Protein AF-A0A3B8ZGN9-F1 (afdb_monomer_lite)

Secondary structure (DSSP, 8-state):
-PPP-HHIIIIIHHHHHHTTSS-HHHHH---HHHHHHHHHH--STTPPPPPPPPPHHHHHHHHHHHH-TT--S-------HHHHHHHTTT-HHHHHHHHT-GGGHHHHHHHHHHHHHHHHHHHTS--TTS-HHHHHHHHHHHHHHHHHHHHTT-HHHHHHHHHHHTT-THHHHHHHHTT--

Sequence (181 aa):
MLPPGPLAVTRVDGLLLELGLATQEELIGRDPDEEQSHRGHGSGVFGQPPVFIISIGEKLERLFHYDFPNVHDFNITPVHVAAEVLEFGGNFNKYILAKGLQKHEGILFRHLLRLILLLDEMASIPPLESTQADWEDRLDELIGRLSDCCRQVDPESTDETLESGRGGDELTLNLRSVRTP

Structure (mmCIF, N/CA/C/O backbone):
data_AF-A0A3B8ZGN9-F1
#
_entry.id   AF-A0A3B8ZGN9-F1
#
loop_
_atom_site.group_PDB
_atom_site.id
_atom_site.type_symbol
_atom_site.label_atom_id
_atom_site.label_alt_id
_atom_site.label_comp_id
_atom_site.label_asym_id
_atom_site.label_entity_id
_atom_site.label_seq_id
_atom_site.pdbx_PDB_ins_code
_atom_site.Cartn_x
_atom_site.Cartn_y
_atom_site.Cartn_z
_atom_site.occupancy
_atom_site.B_iso_or_equiv
_atom_site.auth_seq_id
_atom_site.auth_comp_id
_atom_site.auth_asym_id
_atom_site.auth_atom_id
_atom_site.pdbx_PDB_model_num
ATOM 1 N N . MET A 1 1 ? 12.621 0.750 4.752 1.00 61.16 1 MET A N 1
ATOM 2 C CA . MET A 1 1 ? 12.027 0.283 3.487 1.00 61.16 1 MET A CA 1
ATOM 3 C C . MET A 1 1 ? 11.819 -1.208 3.612 1.00 61.16 1 MET A C 1
ATOM 5 O O . MET A 1 1 ? 12.714 -1.873 4.124 1.00 61.16 1 MET A O 1
ATOM 9 N N . LEU A 1 2 ? 10.650 -1.703 3.218 1.00 71.06 2 LEU A N 1
ATOM 10 C CA . LEU A 1 2 ? 10.408 -3.141 3.129 1.00 71.06 2 LEU A CA 1
ATOM 11 C C . LEU A 1 2 ? 11.240 -3.728 1.978 1.00 71.06 2 LEU A C 1
ATOM 13 O O . LEU A 1 2 ? 11.458 -3.022 0.988 1.00 71.06 2 LEU A O 1
ATOM 17 N N . PRO A 1 3 ? 11.724 -4.975 2.093 1.00 78.88 3 PRO A N 1
ATOM 18 C CA . PRO A 1 3 ? 12.439 -5.626 1.003 1.00 78.88 3 PRO A CA 1
ATOM 19 C C . PRO A 1 3 ? 11.524 -5.802 -0.224 1.00 78.88 3 PRO A C 1
ATOM 21 O O . PRO A 1 3 ? 10.298 -5.875 -0.075 1.00 78.88 3 PRO A O 1
ATOM 24 N N . PRO A 1 4 ? 12.090 -5.876 -1.442 1.00 81.06 4 PRO A N 1
ATOM 25 C CA . PRO A 1 4 ? 11.300 -6.079 -2.649 1.00 81.06 4 PRO A CA 1
ATOM 26 C C . PRO A 1 4 ? 10.561 -7.421 -2.583 1.00 81.06 4 PRO A C 1
ATOM 28 O O . PRO A 1 4 ? 11.152 -8.469 -2.326 1.00 81.06 4 PRO A O 1
ATOM 31 N N . GLY A 1 5 ? 9.245 -7.377 -2.800 1.00 83.56 5 GLY A N 1
ATOM 32 C CA . GLY A 1 5 ? 8.401 -8.569 -2.816 1.00 83.56 5 GLY A CA 1
ATOM 33 C C . GLY A 1 5 ? 8.530 -9.381 -4.114 1.00 83.56 5 GLY A C 1
ATOM 34 O O . GLY A 1 5 ? 9.145 -8.915 -5.078 1.00 83.56 5 GLY A O 1
ATOM 35 N N . PRO A 1 6 ? 7.889 -10.564 -4.190 1.00 86.69 6 PRO A N 1
ATOM 36 C CA . PRO A 1 6 ? 7.964 -11.446 -5.355 1.00 86.69 6 PRO A CA 1
ATOM 37 C C . PRO A 1 6 ? 7.582 -10.756 -6.666 1.00 86.69 6 PRO A C 1
ATOM 39 O O . PRO A 1 6 ? 8.296 -10.907 -7.645 1.00 86.69 6 PRO A O 1
ATOM 42 N N . LEU A 1 7 ? 6.523 -9.935 -6.669 1.00 85.62 7 LEU A N 1
ATOM 43 C CA . LEU A 1 7 ? 6.087 -9.191 -7.857 1.00 85.62 7 LEU A CA 1
ATOM 44 C C . LEU A 1 7 ? 7.198 -8.304 -8.440 1.00 85.62 7 LEU A C 1
ATOM 46 O O . LEU A 1 7 ? 7.352 -8.233 -9.659 1.00 85.62 7 LEU A O 1
ATOM 50 N N . ALA A 1 8 ? 7.970 -7.645 -7.569 1.00 86.25 8 ALA A N 1
ATOM 51 C CA . ALA A 1 8 ? 9.075 -6.797 -7.990 1.00 86.25 8 ALA A CA 1
ATOM 52 C C . ALA A 1 8 ? 10.164 -7.646 -8.662 1.00 86.25 8 ALA A C 1
ATOM 54 O O . ALA A 1 8 ? 10.487 -7.431 -9.825 1.00 86.25 8 ALA A O 1
ATOM 55 N N . VAL A 1 9 ? 10.649 -8.668 -7.953 1.00 87.38 9 VAL A N 1
ATOM 56 C CA . VAL A 1 9 ? 11.832 -9.441 -8.353 1.00 87.38 9 VAL A CA 1
ATOM 57 C C . VAL A 1 9 ? 11.563 -10.372 -9.537 1.00 87.38 9 VAL A C 1
ATOM 59 O O . VAL A 1 9 ? 12.411 -10.513 -10.412 1.00 87.38 9 VAL A O 1
ATOM 62 N N . THR A 1 10 ? 10.408 -11.043 -9.580 1.00 87.75 10 THR A N 1
ATOM 63 C CA . THR A 1 10 ? 10.160 -12.107 -10.568 1.00 87.75 10 THR A CA 1
ATOM 64 C C . THR A 1 10 ? 9.567 -11.611 -11.879 1.00 87.75 10 THR A C 1
ATOM 66 O O . THR A 1 10 ? 9.641 -12.331 -12.872 1.00 87.75 10 THR A O 1
ATOM 69 N N . ARG A 1 11 ? 8.960 -10.416 -11.898 1.00 88.00 11 ARG A N 1
ATOM 70 C CA . ARG A 1 11 ? 8.244 -9.902 -13.075 1.00 88.00 11 ARG A CA 1
ATOM 71 C C . ARG A 1 11 ? 8.656 -8.485 -13.441 1.00 88.00 11 ARG A C 1
ATOM 73 O O . ARG A 1 11 ? 9.119 -8.261 -14.553 1.00 88.00 11 ARG A O 1
ATOM 80 N N . VAL A 1 12 ? 8.489 -7.535 -12.524 1.00 90.75 12 VAL A N 1
ATOM 81 C CA . VAL A 1 12 ? 8.660 -6.105 -12.829 1.00 90.75 12 VAL A CA 1
ATOM 82 C C . VAL A 1 12 ? 10.112 -5.766 -13.170 1.00 90.75 12 VAL A C 1
ATOM 84 O O . VAL A 1 12 ? 10.355 -5.068 -14.149 1.00 90.75 12 VAL A O 1
ATOM 87 N N . ASP A 1 13 ? 11.074 -6.303 -12.421 1.00 91.62 13 ASP A N 1
ATOM 88 C CA . ASP A 1 13 ? 12.498 -6.023 -12.630 1.00 91.62 13 ASP A CA 1
ATOM 89 C C . ASP A 1 13 ? 12.989 -6.533 -13.992 1.00 91.62 13 ASP A C 1
ATOM 91 O O . ASP A 1 13 ? 13.684 -5.811 -14.704 1.00 91.62 13 ASP A O 1
ATOM 95 N N . GLY A 1 14 ? 12.564 -7.736 -14.395 1.00 91.75 14 GLY A N 1
ATOM 96 C CA . GLY A 1 14 ? 12.876 -8.289 -15.716 1.00 91.75 14 GLY A CA 1
ATOM 97 C C . GLY A 1 14 ? 12.325 -7.423 -16.851 1.00 91.75 14 GLY A C 1
ATOM 98 O O . GLY A 1 14 ? 13.069 -7.051 -17.753 1.00 91.75 14 GLY A O 1
ATOM 99 N N . LEU A 1 15 ? 11.052 -7.021 -16.759 1.00 92.12 15 LEU A N 1
ATOM 100 C CA . LEU A 1 15 ? 10.412 -6.165 -17.764 1.00 92.12 15 LEU A CA 1
ATOM 101 C C . LEU A 1 15 ? 11.091 -4.795 -17.885 1.00 92.12 15 LEU A C 1
ATOM 103 O O . LEU A 1 15 ? 11.317 -4.309 -18.990 1.00 92.12 15 LEU A O 1
ATOM 107 N N . LEU A 1 16 ? 11.449 -4.170 -16.761 1.00 93.56 16 LEU A N 1
ATOM 108 C CA . LEU A 1 16 ? 12.125 -2.871 -16.768 1.00 93.56 16 LEU A CA 1
ATOM 109 C C . LEU A 1 16 ? 13.509 -2.934 -17.425 1.00 93.56 16 LEU A C 1
ATOM 111 O O . LEU A 1 16 ? 13.884 -1.993 -18.125 1.00 93.56 16 LEU A O 1
ATOM 115 N N . LEU A 1 17 ? 14.253 -4.023 -17.215 1.00 93.25 17 LEU A N 1
ATOM 116 C CA . LEU A 1 17 ? 15.554 -4.239 -17.851 1.00 93.25 17 LEU A CA 1
ATOM 117 C C . LEU A 1 17 ? 15.407 -4.500 -19.352 1.00 93.25 17 LEU A C 1
ATOM 119 O O . LEU A 1 17 ? 16.127 -3.898 -20.146 1.00 93.25 17 LEU A O 1
ATOM 123 N N . GLU A 1 18 ? 14.462 -5.356 -19.748 1.00 93.81 18 GLU A N 1
ATOM 124 C CA . GLU A 1 18 ? 14.194 -5.677 -21.157 1.00 93.81 18 GLU A CA 1
ATOM 125 C C . GLU A 1 18 ? 13.774 -4.442 -21.964 1.00 93.81 18 GLU A C 1
ATOM 127 O O . GLU A 1 18 ? 14.213 -4.264 -23.101 1.00 93.81 18 GLU A O 1
ATOM 132 N N . LEU A 1 19 ? 12.968 -3.561 -21.366 1.00 93.56 19 LEU A N 1
ATOM 133 C CA . LEU A 1 19 ? 12.503 -2.319 -21.987 1.00 93.56 19 LEU A CA 1
ATOM 134 C C . LEU A 1 19 ? 13.505 -1.158 -21.862 1.00 93.56 19 LEU A C 1
ATOM 136 O O . LEU A 1 19 ? 13.268 -0.086 -22.418 1.00 93.56 19 LEU A O 1
ATOM 140 N N . GLY A 1 20 ? 14.615 -1.341 -21.139 1.00 92.31 20 GLY A N 1
ATOM 141 C CA . GLY A 1 20 ? 15.614 -0.294 -20.903 1.00 92.31 20 GLY A CA 1
ATOM 142 C C . GLY A 1 20 ? 15.104 0.876 -20.051 1.00 92.31 20 GLY A C 1
ATOM 143 O O . GLY A 1 20 ? 15.615 1.988 -20.165 1.00 92.31 20 GLY A O 1
ATOM 144 N N . LEU A 1 21 ? 14.089 0.639 -19.214 1.00 92.00 21 LEU A N 1
ATOM 145 C CA . LEU A 1 21 ? 13.447 1.644 -18.358 1.00 92.00 21 LEU A CA 1
ATOM 146 C C . LEU A 1 21 ? 14.132 1.799 -16.993 1.00 92.00 21 LEU A C 1
ATOM 148 O O . LEU A 1 21 ? 13.905 2.792 -16.300 1.00 92.00 21 LEU A O 1
ATOM 152 N N . ALA A 1 22 ? 14.953 0.835 -16.579 1.00 90.88 22 ALA A N 1
ATOM 153 C CA . ALA A 1 22 ? 15.766 0.925 -15.370 1.00 90.88 22 ALA A CA 1
ATOM 154 C C . ALA A 1 22 ? 17.115 0.230 -15.560 1.00 90.88 22 ALA A C 1
ATOM 156 O O . ALA A 1 22 ? 17.257 -0.683 -16.372 1.00 90.88 22 ALA A O 1
ATOM 157 N N . THR A 1 23 ? 18.106 0.659 -14.787 1.00 88.19 23 THR A N 1
ATOM 158 C CA . THR A 1 23 ? 19.420 0.012 -14.717 1.00 88.19 23 THR A CA 1
ATOM 159 C C . THR A 1 23 ? 19.468 -1.025 -13.597 1.00 88.19 23 THR A C 1
ATOM 161 O O . THR A 1 23 ? 18.732 -0.929 -12.618 1.00 88.19 23 THR A O 1
ATOM 164 N N . GLN A 1 24 ? 20.378 -2.000 -13.694 1.00 86.62 24 GLN A N 1
ATOM 165 C CA . GLN A 1 24 ? 20.577 -2.996 -12.633 1.00 86.62 24 GLN A CA 1
ATOM 166 C C . GLN A 1 24 ? 20.868 -2.327 -11.276 1.00 86.62 24 GLN A C 1
ATOM 168 O O . GLN A 1 24 ? 20.320 -2.735 -10.255 1.00 86.62 24 GLN A O 1
ATOM 173 N N . GLU A 1 25 ? 21.674 -1.262 -11.273 1.00 85.44 25 GLU A N 1
ATOM 174 C CA . GLU A 1 25 ? 22.028 -0.513 -10.061 1.00 85.44 25 GLU A CA 1
ATOM 175 C C . GLU A 1 25 ? 20.812 0.152 -9.399 1.00 85.44 25 GLU A C 1
ATOM 177 O O . GLU A 1 25 ? 20.716 0.163 -8.174 1.00 85.44 25 GLU A O 1
ATOM 182 N N . GLU A 1 26 ? 19.853 0.659 -10.181 1.00 85.44 26 GLU A N 1
ATOM 183 C CA . GLU A 1 26 ? 18.600 1.217 -9.651 1.00 85.44 26 GLU A CA 1
ATOM 184 C C . GLU A 1 26 ? 17.675 0.140 -9.065 1.00 85.44 26 GLU A C 1
ATOM 186 O O . GLU A 1 26 ? 16.854 0.440 -8.199 1.00 85.44 26 GLU A O 1
ATOM 191 N N . LEU A 1 27 ? 17.774 -1.113 -9.520 1.00 84.69 27 LEU A N 1
ATOM 192 C CA . LEU A 1 27 ? 16.872 -2.188 -9.094 1.00 84.69 27 LEU A CA 1
ATOM 193 C C . LEU A 1 27 ? 17.349 -2.910 -7.832 1.00 84.69 27 LEU A C 1
ATOM 195 O O . LEU A 1 27 ? 16.531 -3.174 -6.949 1.00 84.69 27 LEU A O 1
ATOM 199 N N . ILE A 1 28 ? 18.643 -3.237 -7.757 1.00 81.19 28 ILE A N 1
ATOM 200 C CA . ILE A 1 28 ? 19.229 -4.029 -6.660 1.00 81.19 28 ILE A CA 1
ATOM 201 C C . ILE A 1 28 ? 20.193 -3.237 -5.768 1.00 81.19 28 ILE A C 1
ATOM 203 O O . ILE A 1 28 ? 20.556 -3.721 -4.697 1.00 81.19 28 ILE A O 1
ATOM 207 N N . GLY A 1 29 ? 20.572 -2.021 -6.165 1.00 76.62 29 GLY A N 1
ATOM 208 C CA . GLY A 1 29 ? 21.635 -1.255 -5.516 1.00 76.62 29 GLY A CA 1
ATOM 209 C C . GLY A 1 29 ? 23.030 -1.669 -5.992 1.00 76.62 29 GLY A C 1
ATOM 210 O O . GLY A 1 29 ? 23.196 -2.646 -6.722 1.00 76.62 29 GLY A O 1
ATOM 211 N N . ARG A 1 30 ? 24.048 -0.903 -5.588 1.00 71.38 30 ARG A N 1
ATOM 212 C CA . ARG A 1 30 ? 25.460 -1.266 -5.801 1.00 71.38 30 ARG A CA 1
ATOM 213 C C . ARG A 1 30 ? 25.976 -2.149 -4.677 1.00 71.38 30 ARG A C 1
ATOM 215 O O . ARG A 1 30 ? 25.472 -2.093 -3.555 1.00 71.38 30 ARG A O 1
ATOM 222 N N . ASP A 1 31 ? 27.019 -2.914 -4.979 1.00 67.12 31 ASP A N 1
ATOM 223 C CA . ASP A 1 31 ? 27.751 -3.657 -3.962 1.00 67.12 31 ASP A CA 1
ATOM 224 C C . ASP A 1 31 ? 28.408 -2.676 -2.961 1.00 67.12 31 ASP A C 1
ATOM 226 O O . ASP A 1 31 ? 29.012 -1.678 -3.381 1.00 67.12 31 ASP A O 1
ATOM 230 N N . PRO A 1 32 ? 28.294 -2.911 -1.639 1.00 59.66 32 PRO A N 1
ATOM 231 C CA . PRO A 1 32 ? 28.881 -2.042 -0.619 1.00 59.66 32 PRO A CA 1
ATOM 232 C C . PRO A 1 32 ? 30.406 -1.878 -0.740 1.00 59.66 32 PRO A C 1
ATOM 234 O O . PRO A 1 32 ? 30.940 -0.863 -0.275 1.00 59.66 32 PRO A O 1
ATOM 237 N N . ASP A 1 33 ? 31.118 -2.823 -1.360 1.00 59.09 33 ASP A N 1
ATOM 238 C CA . ASP A 1 33 ? 32.563 -2.718 -1.602 1.00 59.09 33 ASP A CA 1
ATOM 239 C C . ASP A 1 33 ? 32.882 -1.739 -2.750 1.00 59.09 33 ASP A C 1
ATOM 241 O O . ASP A 1 33 ? 33.847 -0.970 -2.678 1.00 59.09 33 ASP A O 1
ATOM 245 N N . GLU A 1 34 ? 32.023 -1.665 -3.769 1.00 57.94 34 GLU A N 1
ATOM 246 C CA . GLU A 1 34 ? 32.116 -0.672 -4.847 1.00 57.94 34 GLU A CA 1
ATOM 247 C C . GLU A 1 34 ? 31.694 0.723 -4.366 1.00 57.94 34 GLU A C 1
ATOM 249 O O . GLU A 1 34 ? 32.297 1.737 -4.734 1.00 57.94 34 GLU A O 1
ATOM 254 N N . GLU A 1 35 ? 30.709 0.797 -3.471 1.00 54.16 35 GLU A N 1
ATOM 255 C CA . GLU A 1 35 ? 30.221 2.048 -2.885 1.00 54.16 35 GLU A CA 1
ATOM 256 C C . GLU A 1 35 ? 31.294 2.764 -2.039 1.00 54.16 35 GLU A C 1
ATOM 258 O O . GLU A 1 35 ? 31.423 3.994 -2.079 1.00 54.16 35 GLU A O 1
ATOM 263 N N . GLN A 1 36 ? 32.117 2.001 -1.311 1.00 50.97 36 GLN A N 1
ATOM 264 C CA . GLN A 1 36 ? 33.247 2.521 -0.531 1.00 50.97 36 GLN A CA 1
ATOM 265 C C . GLN A 1 36 ? 34.347 3.122 -1.418 1.00 50.97 36 GLN A C 1
ATOM 267 O O . GLN A 1 36 ? 34.949 4.136 -1.050 1.00 50.97 36 GLN A O 1
ATOM 272 N N . SER A 1 37 ? 34.570 2.560 -2.610 1.00 53.78 37 SER A N 1
ATOM 273 C CA . SER A 1 37 ? 35.572 3.051 -3.566 1.00 53.78 37 SER A CA 1
ATOM 274 C C . SER A 1 37 ? 35.221 4.438 -4.134 1.00 53.78 37 SER A C 1
ATOM 276 O O . SER A 1 37 ? 36.093 5.297 -4.292 1.00 53.78 37 SER A O 1
ATOM 278 N N . HIS A 1 38 ? 33.930 4.715 -4.341 1.00 51.50 38 HIS A N 1
ATOM 279 C CA . HIS A 1 38 ? 33.448 5.995 -4.867 1.00 51.50 38 HIS A CA 1
ATOM 280 C C . HIS A 1 38 ? 33.387 7.107 -3.814 1.00 51.50 38 HIS A C 1
ATOM 282 O O . HIS A 1 38 ? 33.632 8.274 -4.141 1.00 51.50 38 HIS A O 1
ATOM 288 N N . ARG A 1 39 ? 33.129 6.768 -2.543 1.00 52.44 39 ARG A N 1
ATOM 289 C CA . ARG A 1 39 ? 33.114 7.748 -1.440 1.00 52.44 39 ARG A CA 1
ATOM 290 C C . ARG A 1 39 ? 34.508 8.313 -1.124 1.00 52.44 39 ARG A C 1
ATOM 292 O O . ARG A 1 39 ? 34.598 9.420 -0.602 1.00 52.44 39 ARG A O 1
ATOM 299 N N . GLY A 1 40 ? 35.584 7.599 -1.473 1.00 50.38 40 GLY A N 1
ATOM 300 C CA . GLY A 1 40 ? 36.968 7.998 -1.180 1.00 50.38 40 GLY A CA 1
ATOM 301 C C . GLY A 1 40 ? 37.687 8.834 -2.251 1.00 50.38 40 GLY A C 1
ATOM 302 O O . GLY A 1 40 ? 38.693 9.465 -1.930 1.00 50.38 40 GLY A O 1
ATOM 303 N N . HIS A 1 41 ? 37.218 8.860 -3.508 1.00 47.25 41 HIS A N 1
ATOM 304 C CA . HIS A 1 41 ? 38.015 9.433 -4.612 1.00 47.25 41 HIS A CA 1
ATOM 305 C C . HIS A 1 41 ? 37.262 10.344 -5.597 1.00 47.25 41 HIS A C 1
ATOM 307 O O . HIS A 1 41 ? 37.889 10.907 -6.491 1.00 47.25 41 HIS A O 1
ATOM 313 N N . GLY A 1 42 ? 35.942 10.523 -5.453 1.00 48.34 42 GLY A N 1
ATOM 314 C CA . GLY A 1 42 ? 35.128 11.138 -6.511 1.00 48.34 42 GLY A CA 1
ATOM 315 C C . GLY A 1 42 ? 33.990 12.054 -6.072 1.00 48.34 42 GLY A C 1
ATOM 316 O O . GLY A 1 42 ? 33.214 12.458 -6.928 1.00 48.34 42 GLY A O 1
ATOM 317 N N . SER A 1 43 ? 33.878 12.437 -4.797 1.00 50.59 43 SER A N 1
ATOM 318 C CA . 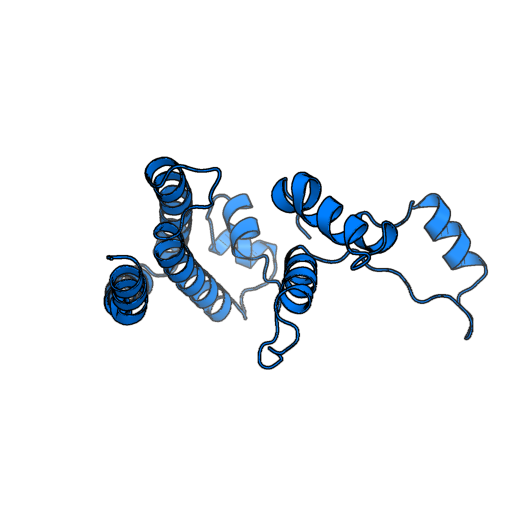SER A 1 43 ? 32.858 13.407 -4.349 1.00 50.59 43 SER A CA 1
ATOM 319 C C . SER A 1 43 ? 33.251 14.863 -4.670 1.00 50.59 43 SER A C 1
ATOM 321 O O . SER A 1 43 ? 33.179 15.748 -3.820 1.00 50.59 43 SER A O 1
ATOM 323 N N . GLY A 1 44 ? 33.741 15.111 -5.885 1.00 52.94 44 GLY A N 1
ATOM 324 C CA . GLY A 1 44 ? 33.939 16.452 -6.436 1.00 52.94 44 GLY A CA 1
ATOM 325 C C . GLY A 1 44 ? 32.765 16.864 -7.326 1.00 52.94 44 GLY A C 1
ATOM 326 O O . GLY A 1 44 ? 31.856 16.080 -7.573 1.00 52.94 44 GLY A O 1
ATOM 327 N N . VAL A 1 45 ? 32.832 18.072 -7.891 1.00 57.09 45 VAL A N 1
ATOM 328 C CA . VAL A 1 45 ? 31.857 18.643 -8.854 1.00 57.09 45 VAL A CA 1
ATOM 329 C C . VAL A 1 45 ? 31.625 17.756 -10.105 1.00 57.09 45 VAL A C 1
ATOM 331 O O . VAL A 1 45 ? 30.677 17.980 -10.848 1.00 57.09 45 VAL A O 1
ATOM 334 N N . PHE A 1 46 ? 32.451 16.722 -10.314 1.00 58.59 46 PHE A N 1
ATOM 335 C CA . PHE A 1 46 ? 32.385 15.755 -11.421 1.00 58.59 46 PHE A CA 1
ATOM 336 C C . PHE A 1 46 ? 32.068 14.310 -10.982 1.00 58.59 46 PHE A C 1
ATOM 338 O O . PHE A 1 46 ? 32.243 13.380 -11.768 1.00 58.59 46 PHE A O 1
ATOM 345 N N . GLY A 1 47 ? 31.650 14.091 -9.731 1.00 61.16 47 GLY A N 1
ATOM 346 C CA . GLY A 1 47 ? 31.206 12.775 -9.267 1.00 61.16 47 GLY A CA 1
ATOM 347 C C . GLY A 1 47 ? 29.897 12.353 -9.934 1.00 61.16 47 GLY A C 1
ATOM 348 O O . GLY A 1 47 ? 29.013 13.185 -10.137 1.00 61.16 47 GLY A O 1
ATOM 349 N N . GLN A 1 48 ? 29.755 11.064 -10.267 1.00 60.78 48 GLN A N 1
ATOM 350 C CA . GLN A 1 48 ? 28.449 10.536 -10.671 1.00 60.78 48 GLN A CA 1
ATOM 351 C C . GLN A 1 48 ? 27.454 10.691 -9.509 1.00 60.78 48 GLN A C 1
ATOM 353 O O . GLN A 1 48 ? 27.831 10.435 -8.360 1.00 60.78 48 GLN A O 1
ATOM 358 N N . PRO A 1 49 ? 26.204 11.106 -9.780 1.00 64.44 49 PRO A N 1
ATOM 359 C CA . PRO A 1 49 ? 25.184 11.188 -8.747 1.00 64.44 49 PRO A CA 1
ATOM 360 C C . PRO A 1 49 ? 24.958 9.806 -8.109 1.00 64.44 49 PRO A C 1
ATOM 362 O O . PRO A 1 49 ? 25.077 8.789 -8.798 1.00 64.44 49 PRO A O 1
ATOM 365 N N . PRO A 1 50 ? 24.653 9.748 -6.801 1.00 66.19 50 PRO A N 1
ATOM 366 C CA . PRO A 1 50 ? 24.323 8.490 -6.146 1.00 66.19 50 PRO A CA 1
ATOM 367 C C . PRO A 1 50 ? 23.088 7.870 -6.807 1.00 66.19 50 PRO A C 1
ATOM 369 O O . PRO A 1 50 ? 22.079 8.548 -7.006 1.00 66.19 50 PRO A O 1
ATOM 372 N N . VAL A 1 51 ? 23.181 6.585 -7.145 1.00 74.69 51 VAL A N 1
ATOM 373 C CA . VAL A 1 51 ? 22.054 5.805 -7.661 1.00 74.69 51 VAL A CA 1
ATOM 374 C C . VAL A 1 51 ? 21.298 5.239 -6.466 1.00 74.69 51 VAL A C 1
ATOM 376 O O . VAL A 1 51 ? 21.867 4.505 -5.659 1.00 74.69 51 VAL A O 1
ATOM 379 N N . PHE A 1 52 ? 20.030 5.618 -6.328 1.00 78.81 52 PHE A N 1
ATOM 380 C CA . PHE A 1 52 ? 19.157 5.114 -5.273 1.00 78.81 52 PHE A CA 1
ATOM 381 C C . PHE A 1 52 ? 18.317 3.953 -5.794 1.00 78.81 52 PHE A C 1
ATOM 383 O O . PHE A 1 52 ? 17.901 3.950 -6.952 1.00 78.81 52 PHE A O 1
ATOM 390 N N . ILE A 1 53 ? 18.051 2.984 -4.916 1.00 85.00 53 ILE A N 1
ATOM 391 C CA . ILE A 1 53 ? 17.146 1.880 -5.231 1.00 85.00 53 ILE A CA 1
ATOM 392 C C . ILE A 1 53 ? 15.737 2.446 -5.394 1.00 85.00 53 ILE A C 1
ATOM 394 O O . ILE A 1 53 ? 15.217 3.077 -4.470 1.00 85.00 53 ILE A O 1
ATOM 398 N N . ILE A 1 54 ? 15.123 2.194 -6.546 1.00 86.56 54 ILE A N 1
ATOM 399 C CA . ILE A 1 54 ? 13.757 2.637 -6.822 1.00 86.56 54 ILE A CA 1
ATOM 400 C C . ILE A 1 54 ? 12.736 1.722 -6.139 1.00 86.56 54 ILE A C 1
ATOM 402 O O . ILE A 1 54 ? 12.858 0.493 -6.105 1.00 86.56 54 ILE A O 1
ATOM 406 N N . SER A 1 55 ? 11.697 2.331 -5.584 1.00 86.69 55 SER A N 1
ATOM 407 C CA . SER A 1 55 ? 10.562 1.653 -4.968 1.00 86.69 55 SER A CA 1
ATOM 408 C C . SER A 1 55 ? 9.696 0.936 -6.006 1.00 86.69 55 SER A C 1
ATOM 410 O O . SER A 1 55 ? 9.696 1.264 -7.190 1.00 86.69 55 SER A O 1
ATOM 412 N N . ILE A 1 56 ? 8.878 -0.022 -5.558 1.00 86.06 56 ILE A N 1
ATOM 413 C CA . ILE A 1 56 ? 7.907 -0.683 -6.446 1.00 86.06 56 ILE A CA 1
ATOM 414 C C . ILE A 1 56 ? 6.913 0.306 -7.075 1.00 86.06 56 ILE A C 1
ATOM 416 O O . ILE A 1 56 ? 6.496 0.098 -8.207 1.00 86.06 56 ILE A O 1
ATOM 420 N N . GLY A 1 57 ? 6.571 1.397 -6.379 1.00 86.38 57 GLY A N 1
ATOM 421 C CA . GLY A 1 57 ? 5.701 2.440 -6.927 1.00 86.38 57 GLY A CA 1
ATOM 422 C C . GLY A 1 57 ? 6.336 3.136 -8.129 1.00 86.38 57 GLY A C 1
ATOM 423 O O . GLY A 1 57 ? 5.711 3.221 -9.178 1.00 86.38 57 GLY A O 1
ATOM 424 N N . GLU A 1 58 ? 7.604 3.535 -8.010 1.00 88.06 58 GLU A N 1
ATOM 425 C CA . GLU A 1 58 ? 8.367 4.159 -9.104 1.00 88.06 58 GLU A CA 1
ATOM 426 C C . GLU A 1 58 ? 8.612 3.176 -10.261 1.00 88.06 58 GLU A C 1
ATOM 428 O O . GLU A 1 58 ? 8.560 3.550 -11.430 1.00 88.06 58 GLU A O 1
ATOM 433 N N . LYS A 1 59 ? 8.827 1.888 -9.959 1.00 90.50 59 LYS A N 1
ATOM 434 C CA . LYS A 1 59 ? 8.924 0.830 -10.979 1.00 90.50 59 LYS A CA 1
ATOM 435 C C . LYS A 1 59 ? 7.640 0.731 -11.813 1.00 90.50 59 LYS A C 1
ATOM 437 O O . LYS A 1 59 ? 7.706 0.674 -13.040 1.00 90.50 59 LYS A O 1
ATOM 442 N N . LEU A 1 60 ? 6.480 0.724 -11.154 1.00 89.56 60 LEU A N 1
ATOM 443 C CA . LEU A 1 60 ? 5.175 0.679 -11.819 1.00 89.56 60 LEU A CA 1
ATOM 444 C C . LEU A 1 60 ? 4.870 1.972 -12.581 1.0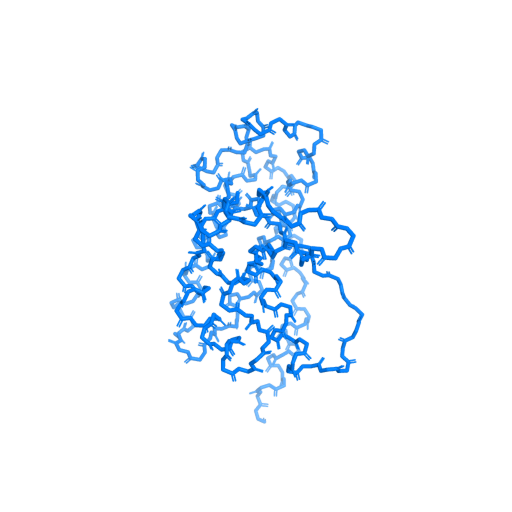0 89.56 60 LEU A C 1
ATOM 446 O O . LEU A 1 60 ? 4.316 1.905 -13.671 1.00 89.56 60 LEU A O 1
ATOM 450 N N . GLU A 1 61 ? 5.276 3.126 -12.053 1.00 89.25 61 GLU A N 1
ATOM 451 C CA . GLU A 1 61 ? 5.160 4.419 -12.734 1.00 89.25 61 GLU A CA 1
ATOM 452 C C . GLU A 1 61 ? 5.887 4.414 -14.085 1.00 89.25 61 GLU A C 1
ATOM 454 O O . GLU A 1 61 ? 5.311 4.788 -15.107 1.00 89.25 61 GLU A O 1
ATOM 459 N N . ARG A 1 62 ? 7.135 3.925 -14.115 1.00 90.69 62 ARG A N 1
ATOM 460 C CA . ARG A 1 62 ? 7.926 3.828 -15.353 1.00 90.69 62 ARG A CA 1
ATOM 461 C C . ARG A 1 62 ? 7.268 2.913 -16.386 1.00 90.69 62 ARG A C 1
ATOM 463 O O . ARG A 1 62 ? 7.210 3.280 -17.557 1.00 90.69 62 ARG A O 1
ATOM 470 N N . LEU A 1 63 ? 6.756 1.754 -15.962 1.00 90.88 63 LEU A N 1
ATOM 471 C CA . LEU A 1 63 ? 6.017 0.849 -16.852 1.00 90.88 63 LEU A CA 1
ATOM 472 C C . LEU A 1 63 ? 4.733 1.501 -17.373 1.00 90.88 63 LEU A C 1
ATOM 474 O O . LEU A 1 63 ? 4.456 1.452 -18.567 1.00 90.88 63 LEU A O 1
ATOM 478 N N . PHE A 1 64 ? 3.986 2.176 -16.503 1.00 90.81 64 PHE A N 1
ATOM 479 C CA . PHE A 1 64 ? 2.754 2.848 -16.894 1.00 90.81 64 PHE A CA 1
ATOM 480 C C . PHE A 1 64 ? 3.007 3.958 -17.922 1.00 90.81 64 PHE A C 1
ATOM 482 O O . PHE A 1 64 ? 2.291 4.047 -18.915 1.00 90.81 64 PHE A O 1
ATOM 489 N N . HIS A 1 65 ? 4.040 4.783 -17.736 1.00 89.31 65 HIS A N 1
ATOM 490 C CA . HIS A 1 65 ? 4.391 5.821 -18.710 1.00 89.31 65 HIS A CA 1
ATOM 491 C C . HIS A 1 65 ? 4.888 5.261 -20.044 1.00 89.31 65 HIS A C 1
ATOM 493 O O . HIS A 1 65 ? 4.692 5.905 -21.075 1.00 89.31 65 HIS A O 1
ATOM 499 N N . TYR A 1 66 ? 5.515 4.083 -20.036 1.00 91.62 66 TYR A N 1
ATOM 500 C CA . TYR A 1 66 ? 5.900 3.395 -21.264 1.00 91.62 66 TYR A CA 1
ATOM 501 C C . TYR A 1 66 ? 4.670 2.949 -22.067 1.00 91.62 66 TYR A C 1
ATOM 503 O O . TYR A 1 66 ? 4.601 3.208 -23.269 1.00 91.62 66 TYR A O 1
ATOM 511 N N . ASP A 1 67 ? 3.677 2.357 -21.401 1.00 91.25 67 ASP A N 1
ATOM 512 C CA . ASP A 1 67 ? 2.444 1.892 -22.048 1.00 91.25 67 ASP A CA 1
ATOM 513 C C . ASP A 1 67 ? 1.500 3.050 -22.428 1.00 91.25 67 ASP A C 1
ATOM 515 O O . ASP A 1 67 ? 0.812 2.998 -23.451 1.00 91.25 67 ASP A O 1
ATOM 519 N N . PHE A 1 68 ? 1.484 4.125 -21.633 1.00 90.62 68 PHE A N 1
ATOM 520 C CA . PHE A 1 68 ? 0.579 5.268 -21.781 1.00 90.62 68 PHE A CA 1
ATOM 521 C C . PHE A 1 68 ? 1.331 6.608 -21.835 1.00 90.62 68 PHE A C 1
ATOM 523 O O . PHE A 1 68 ? 1.166 7.462 -20.957 1.00 90.62 68 PHE A O 1
ATOM 530 N N . PRO A 1 69 ? 2.102 6.873 -22.905 1.00 88.19 69 PRO A N 1
ATOM 531 C CA . PRO A 1 69 ? 2.960 8.053 -22.992 1.00 88.19 69 PRO A CA 1
ATOM 532 C C . PRO A 1 69 ? 2.201 9.381 -23.068 1.00 88.19 69 PRO A C 1
ATOM 534 O O . PRO A 1 69 ? 2.814 10.421 -22.890 1.00 88.19 69 PRO A O 1
ATOM 537 N N . ASN A 1 70 ? 0.890 9.371 -23.335 1.00 90.69 70 ASN A N 1
ATOM 538 C CA . ASN A 1 70 ? 0.070 10.586 -23.439 1.00 90.69 70 ASN A CA 1
ATOM 539 C C . ASN A 1 70 ? -0.615 10.978 -22.117 1.00 90.69 70 ASN A C 1
ATOM 541 O O . ASN A 1 70 ? -1.344 11.970 -22.078 1.00 90.69 70 ASN A O 1
ATOM 545 N N . VAL A 1 71 ? -0.443 10.191 -21.050 1.00 87.44 71 VAL A N 1
ATOM 546 C CA . VAL A 1 71 ? -1.049 10.459 -19.741 1.00 87.44 71 VAL A CA 1
ATOM 547 C C . VAL A 1 71 ? 0.001 11.110 -18.844 1.00 87.44 71 VAL A C 1
ATOM 549 O O . VAL A 1 71 ? 0.992 10.483 -18.476 1.00 87.44 71 VAL A O 1
ATOM 552 N N . HIS A 1 72 ? -0.217 12.381 -18.499 1.00 79.38 72 HIS A N 1
ATOM 553 C CA . HIS A 1 72 ? 0.741 13.192 -17.733 1.00 79.38 72 HIS A CA 1
ATOM 554 C C . HIS A 1 72 ? 0.159 13.810 -16.453 1.00 79.38 72 HIS A C 1
ATOM 556 O O . HIS A 1 72 ? 0.880 14.490 -15.732 1.00 79.38 72 HIS A O 1
ATOM 562 N N . ASP A 1 73 ? -1.134 13.613 -16.181 1.00 83.44 73 ASP A N 1
ATOM 563 C CA . ASP A 1 73 ? -1.854 14.310 -15.104 1.00 83.44 73 ASP A CA 1
ATOM 564 C C . ASP A 1 73 ? -2.083 13.417 -13.874 1.00 83.44 73 ASP A C 1
ATOM 566 O O . ASP A 1 73 ? -3.203 13.230 -13.403 1.00 83.44 73 ASP A O 1
ATOM 570 N N . PHE A 1 74 ? -1.018 12.790 -13.379 1.00 79.12 74 PHE A N 1
ATOM 571 C CA . PHE A 1 74 ? -1.028 12.105 -12.088 1.00 79.12 74 PHE A CA 1
ATOM 572 C C . PHE A 1 74 ? 0.379 12.118 -11.483 1.00 79.12 74 PHE A C 1
ATOM 574 O O . PHE A 1 74 ? 1.373 12.128 -12.199 1.00 79.12 74 PHE A O 1
ATOM 581 N N . ASN A 1 75 ? 0.450 12.118 -10.152 1.00 75.12 75 ASN A N 1
ATOM 582 C CA . ASN A 1 75 ? 1.699 11.993 -9.403 1.00 75.12 75 ASN A CA 1
ATOM 583 C C . ASN A 1 75 ? 1.623 10.731 -8.548 1.00 75.12 75 ASN A C 1
ATOM 585 O O . ASN A 1 75 ? 0.633 10.542 -7.831 1.00 75.12 75 ASN A O 1
ATOM 589 N N . ILE A 1 76 ? 2.663 9.898 -8.577 1.00 77.81 76 ILE A N 1
ATOM 590 C CA . ILE A 1 76 ? 2.745 8.709 -7.729 1.00 77.81 76 ILE A CA 1
ATOM 591 C C . ILE A 1 76 ? 3.619 9.002 -6.512 1.00 77.81 76 ILE A C 1
ATOM 593 O O . ILE A 1 76 ? 4.788 9.353 -6.624 1.00 77.81 76 ILE A O 1
ATOM 597 N N . THR A 1 77 ? 3.048 8.811 -5.323 1.00 78.56 77 THR A N 1
ATOM 598 C CA . THR A 1 77 ? 3.806 8.807 -4.068 1.00 78.56 77 THR A CA 1
ATOM 599 C C . THR A 1 77 ? 3.703 7.415 -3.451 1.00 78.56 77 THR A C 1
ATOM 601 O O . THR A 1 77 ? 2.610 7.037 -3.018 1.00 78.56 77 THR A O 1
ATOM 604 N N . PRO A 1 78 ? 4.795 6.634 -3.385 1.00 75.94 78 PRO A N 1
ATOM 605 C CA . PRO A 1 78 ? 4.764 5.318 -2.763 1.00 75.94 78 PRO A CA 1
ATOM 606 C C . PRO A 1 78 ? 4.539 5.446 -1.250 1.00 75.94 78 PRO A C 1
ATOM 608 O O . PRO A 1 78 ? 5.288 6.121 -0.543 1.00 75.94 78 PRO A O 1
ATOM 611 N N . VAL A 1 79 ? 3.507 4.772 -0.735 1.00 78.62 79 VAL A N 1
ATOM 612 C CA . VAL A 1 79 ? 3.176 4.737 0.696 1.00 78.62 79 VAL A CA 1
ATOM 613 C C . VAL A 1 79 ? 3.194 3.286 1.182 1.00 78.62 79 VAL A C 1
ATOM 615 O O . VAL A 1 79 ? 2.429 2.452 0.712 1.00 78.62 79 VAL A O 1
ATOM 618 N N . HIS A 1 80 ? 4.061 2.974 2.152 1.00 81.50 80 HIS A N 1
ATOM 619 C CA . HIS A 1 80 ? 4.291 1.601 2.646 1.00 81.50 80 HIS A CA 1
ATOM 620 C C . HIS A 1 80 ? 3.526 1.250 3.935 1.00 81.50 80 HIS A C 1
ATOM 622 O O . HIS A 1 80 ? 3.818 0.256 4.596 1.00 81.50 80 HIS A O 1
ATOM 628 N N . VAL A 1 81 ? 2.536 2.061 4.307 1.00 88.12 81 VAL A N 1
ATOM 629 C CA . VAL A 1 81 ? 1.878 2.005 5.623 1.00 88.12 81 VAL A CA 1
ATOM 630 C C . VAL A 1 81 ? 1.139 0.688 5.846 1.00 88.12 81 VAL A C 1
ATOM 632 O O . VAL A 1 81 ? 1.279 0.090 6.907 1.00 88.12 81 VAL A O 1
ATOM 635 N N . ALA A 1 82 ?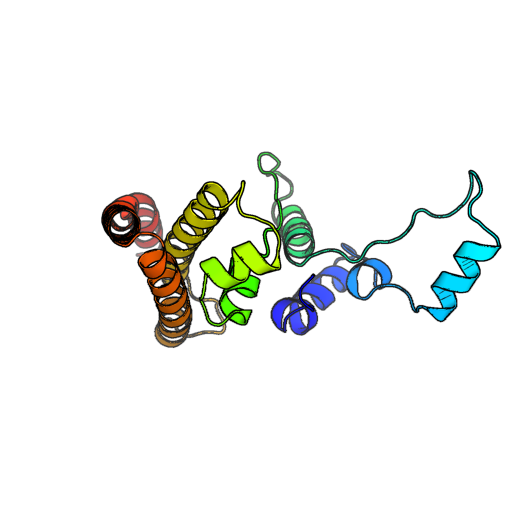 0.382 0.215 4.853 1.00 90.69 82 ALA A N 1
ATOM 636 C CA . ALA A 1 82 ? -0.440 -0.986 4.998 1.00 90.69 82 ALA A CA 1
ATOM 637 C C . ALA A 1 82 ? 0.400 -2.231 5.302 1.00 90.69 82 ALA A C 1
ATOM 639 O O . ALA A 1 82 ? 0.109 -2.960 6.247 1.00 90.69 82 ALA A O 1
ATOM 640 N N . ALA A 1 83 ? 1.480 -2.436 4.548 1.00 88.06 83 ALA A N 1
ATOM 641 C CA . ALA A 1 83 ? 2.367 -3.571 4.759 1.00 88.06 83 ALA A CA 1
ATOM 642 C C . ALA A 1 83 ? 3.065 -3.497 6.127 1.00 88.06 83 ALA A C 1
ATOM 644 O O . ALA A 1 83 ? 3.054 -4.482 6.861 1.00 88.06 83 ALA A O 1
ATOM 645 N N . GLU A 1 84 ? 3.585 -2.327 6.519 1.00 90.94 84 GLU A N 1
ATOM 646 C CA . GLU A 1 84 ? 4.219 -2.181 7.833 1.00 90.94 84 GLU A CA 1
ATOM 647 C C . GLU A 1 84 ? 3.222 -2.428 8.976 1.00 90.94 84 GLU A C 1
ATOM 649 O O . GLU A 1 84 ? 3.524 -3.176 9.897 1.00 90.94 84 GLU A O 1
ATOM 654 N N . VAL A 1 85 ? 2.004 -1.883 8.923 1.00 93.50 85 VAL A N 1
ATOM 655 C CA . VAL A 1 85 ? 0.983 -2.121 9.963 1.00 93.50 85 VAL A CA 1
ATOM 656 C C . VAL A 1 85 ? 0.652 -3.612 10.107 1.00 93.50 85 VAL A C 1
ATOM 658 O O . VAL A 1 85 ? 0.466 -4.104 11.225 1.00 93.50 85 VAL A O 1
ATOM 661 N N . LEU A 1 86 ? 0.622 -4.355 8.999 1.00 92.44 86 LEU A N 1
ATOM 662 C CA . LEU A 1 86 ? 0.396 -5.800 9.014 1.00 92.44 86 LEU A CA 1
ATOM 663 C C . LEU A 1 86 ? 1.573 -6.579 9.621 1.00 92.44 86 LEU A C 1
ATOM 665 O O . LEU A 1 86 ? 1.322 -7.577 10.299 1.00 92.44 86 LEU A O 1
ATOM 669 N N . GLU A 1 87 ? 2.820 -6.120 9.472 1.00 91.69 87 GLU A N 1
ATOM 670 C CA . GLU A 1 87 ? 3.981 -6.690 10.183 1.00 91.69 87 GLU A CA 1
ATOM 671 C C . GLU A 1 87 ? 3.884 -6.496 11.704 1.00 91.69 87 GLU A C 1
ATOM 673 O O . GLU A 1 87 ? 4.304 -7.359 12.473 1.00 91.69 87 GLU A O 1
ATOM 678 N N . PHE A 1 88 ? 3.246 -5.413 12.158 1.00 92.12 88 PHE A N 1
ATOM 679 C CA . PHE A 1 88 ? 2.898 -5.199 13.571 1.00 92.12 88 PHE A CA 1
ATOM 680 C C . PHE A 1 88 ? 1.654 -5.997 14.016 1.00 92.12 88 PHE A C 1
ATOM 682 O O . PHE A 1 88 ? 1.076 -5.723 15.074 1.00 92.12 88 PHE A O 1
ATOM 689 N N . GLY A 1 89 ? 1.230 -6.990 13.228 1.00 91.75 89 GLY A N 1
ATOM 690 C CA . GLY A 1 89 ? 0.086 -7.853 13.519 1.00 91.75 89 GLY A CA 1
ATOM 691 C C . GLY A 1 89 ? -1.260 -7.140 13.399 1.00 91.75 89 GLY A C 1
ATOM 692 O O . GLY A 1 89 ? -2.200 -7.510 14.095 1.00 91.75 89 GLY A O 1
ATOM 693 N N . GLY A 1 90 ? -1.347 -6.080 12.588 1.00 91.56 90 GLY A N 1
ATOM 694 C CA . GLY A 1 90 ? -2.565 -5.278 12.455 1.00 91.56 90 GLY A CA 1
ATOM 695 C C . GLY A 1 90 ? -2.848 -4.388 13.668 1.00 91.56 90 GLY A C 1
ATOM 696 O O . GLY A 1 90 ? -3.961 -3.893 13.823 1.00 91.56 90 GLY A O 1
ATOM 697 N N . ASN A 1 91 ? -1.866 -4.168 14.549 1.00 93.69 91 ASN A N 1
ATOM 698 C CA . ASN A 1 91 ? -2.026 -3.266 15.685 1.00 93.69 91 ASN A CA 1
ATOM 699 C C . ASN A 1 91 ? -1.553 -1.850 15.327 1.00 93.69 91 ASN A C 1
ATOM 701 O O . ASN A 1 91 ? -0.365 -1.525 15.427 1.00 93.69 91 ASN A O 1
ATOM 705 N N . PHE A 1 92 ? -2.507 -1.001 14.944 1.00 93.56 92 PHE A N 1
ATOM 706 C CA . PHE A 1 92 ? -2.244 0.370 14.513 1.00 93.56 92 PHE A CA 1
ATOM 707 C C . PHE A 1 92 ? -1.543 1.205 15.597 1.00 93.56 92 PHE A C 1
ATOM 709 O O . PHE A 1 92 ? -0.528 1.846 15.334 1.00 93.56 92 PHE A O 1
ATOM 716 N N . ASN A 1 93 ? -2.010 1.127 16.846 1.00 92.88 93 ASN A N 1
ATOM 717 C CA . ASN A 1 93 ? -1.431 1.879 17.963 1.00 92.88 93 ASN A CA 1
ATOM 718 C C . ASN A 1 93 ? 0.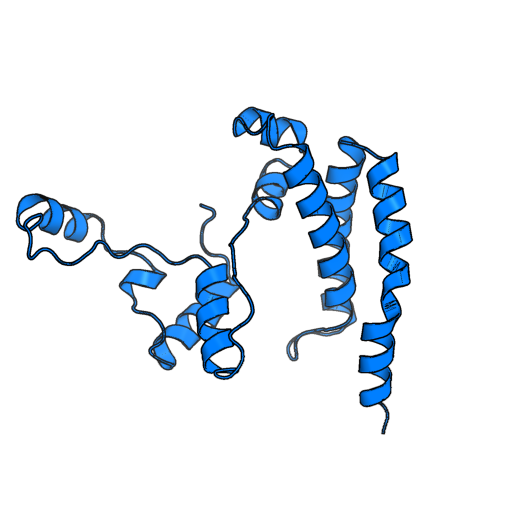046 1.534 18.203 1.00 92.88 93 ASN A C 1
ATOM 720 O O . ASN A 1 93 ? 0.882 2.426 18.360 1.00 92.88 93 ASN A O 1
ATOM 724 N N . LYS A 1 94 ? 0.402 0.242 18.186 1.00 94.06 94 LYS A N 1
ATOM 725 C CA . LYS A 1 94 ? 1.802 -0.195 18.320 1.00 94.06 94 LYS A CA 1
ATOM 726 C C . LYS A 1 94 ? 2.667 0.338 17.184 1.00 94.06 94 LYS A C 1
ATOM 728 O O . LYS A 1 94 ? 3.772 0.810 17.448 1.00 94.06 94 LYS A O 1
ATOM 733 N N . TYR A 1 95 ? 2.162 0.292 15.953 1.00 94.19 95 TYR A N 1
ATOM 734 C CA . TYR A 1 95 ? 2.855 0.820 14.781 1.00 94.19 95 TYR A CA 1
ATOM 735 C C . TYR A 1 95 ? 3.135 2.327 14.912 1.00 94.19 95 TYR A C 1
ATOM 737 O O . TYR A 1 95 ? 4.284 2.760 14.791 1.00 94.19 95 TYR A O 1
ATOM 745 N N . ILE A 1 96 ? 2.112 3.120 15.241 1.00 94.00 96 ILE A N 1
ATOM 746 C CA . ILE A 1 96 ? 2.229 4.577 15.394 1.00 94.00 96 ILE A CA 1
ATOM 747 C C . ILE A 1 96 ? 3.226 4.952 16.492 1.00 94.00 96 ILE A C 1
ATOM 749 O O . ILE A 1 96 ? 4.058 5.840 16.289 1.00 94.00 96 ILE A O 1
ATOM 753 N N . LEU A 1 97 ? 3.178 4.265 17.636 1.00 93.75 97 LEU A N 1
ATOM 754 C CA . LEU A 1 97 ? 4.104 4.502 18.742 1.00 93.75 97 LEU A CA 1
ATOM 755 C C . LEU A 1 97 ? 5.544 4.138 18.371 1.00 93.75 97 LEU A C 1
ATOM 757 O O . LEU A 1 97 ? 6.450 4.927 18.631 1.00 93.75 97 LEU A O 1
ATOM 761 N N . ALA A 1 98 ? 5.755 2.985 17.732 1.00 93.31 98 ALA A N 1
ATOM 762 C CA . ALA A 1 98 ? 7.084 2.521 17.339 1.00 93.31 98 ALA A CA 1
ATOM 763 C C . ALA A 1 98 ? 7.750 3.431 16.292 1.00 93.31 98 ALA A C 1
ATOM 765 O O . ALA A 1 98 ? 8.970 3.581 16.297 1.00 93.31 98 ALA A O 1
ATOM 766 N N . LYS A 1 99 ? 6.960 4.047 15.404 1.00 91.00 99 LYS A N 1
ATOM 767 C CA . LYS A 1 99 ? 7.452 4.917 14.323 1.00 91.00 99 LYS A CA 1
ATOM 768 C C . LYS A 1 99 ? 7.401 6.413 14.649 1.00 91.00 99 LYS A C 1
ATOM 770 O O . LYS A 1 99 ? 7.850 7.215 13.836 1.00 91.00 99 LYS A O 1
ATOM 775 N N . GLY A 1 100 ? 6.871 6.805 15.811 1.00 92.75 100 GLY A N 1
ATOM 776 C CA . GLY A 1 100 ? 6.749 8.216 16.197 1.00 92.75 100 GLY A CA 1
ATOM 777 C C . GLY A 1 100 ? 5.778 9.012 15.314 1.00 92.75 100 GLY A C 1
ATOM 778 O O . GLY A 1 100 ? 6.030 10.176 15.003 1.00 92.75 100 GLY A O 1
ATOM 779 N N . LEU A 1 101 ? 4.683 8.383 14.874 1.00 92.94 101 LEU A N 1
ATOM 780 C CA . LEU A 1 101 ? 3.743 8.931 13.884 1.00 92.94 101 LEU A CA 1
ATOM 781 C C . LEU A 1 101 ? 2.465 9.519 14.499 1.00 92.94 101 LEU A C 1
ATOM 783 O O . LEU A 1 101 ? 1.473 9.702 13.798 1.00 92.94 101 LEU A O 1
ATOM 787 N N . GLN A 1 102 ? 2.466 9.847 15.793 1.00 92.81 102 GLN A N 1
ATOM 788 C CA . GLN A 1 102 ? 1.265 10.269 16.531 1.00 92.81 102 GLN A CA 1
ATOM 789 C C . GLN A 1 102 ? 0.582 11.491 15.894 1.00 92.81 102 GLN A C 1
ATOM 791 O O . GLN A 1 102 ? -0.635 11.610 15.896 1.00 92.81 102 GLN A O 1
ATOM 796 N N . LYS A 1 103 ? 1.358 12.395 15.282 1.00 94.50 103 LYS A N 1
ATOM 797 C CA . LYS A 1 103 ? 0.823 13.584 14.592 1.00 94.50 103 LYS A CA 1
ATOM 798 C C . LYS A 1 103 ? 0.154 13.275 13.247 1.00 94.50 103 LYS A C 1
ATOM 800 O O . LYS A 1 103 ? -0.544 14.130 12.711 1.00 94.50 103 LYS A O 1
ATOM 805 N N . HIS A 1 104 ? 0.389 12.090 12.688 1.00 93.25 104 HIS A N 1
ATOM 806 C CA . HIS A 1 104 ? -0.071 11.678 11.360 1.00 93.25 104 HIS A CA 1
ATOM 807 C C . HIS A 1 104 ? -1.128 10.570 11.401 1.00 93.25 104 HIS A C 1
ATOM 809 O O . HIS A 1 104 ? -1.627 10.181 10.348 1.00 93.25 104 HIS A O 1
ATOM 815 N N . GLU A 1 105 ? -1.508 10.108 12.591 1.00 93.19 105 GLU A N 1
ATOM 816 C CA . GLU A 1 105 ? -2.487 9.043 12.820 1.00 93.19 105 GLU A CA 1
ATOM 817 C C . GLU A 1 105 ? -3.749 9.189 11.958 1.00 93.19 105 GLU A C 1
ATOM 819 O O . GLU A 1 105 ? -4.061 8.294 11.177 1.00 93.19 105 GLU A O 1
ATOM 824 N N . GLY A 1 106 ? -4.408 10.352 11.983 1.00 92.75 106 GLY A N 1
ATOM 825 C CA . GLY A 1 106 ? -5.635 10.556 11.207 1.00 92.75 106 GLY A CA 1
ATOM 826 C C . GLY A 1 106 ? -5.444 10.503 9.683 1.00 92.75 106 GLY A C 1
ATOM 827 O O . GLY A 1 106 ? -6.356 10.104 8.962 1.00 92.75 106 GLY A O 1
ATOM 828 N N . ILE A 1 107 ? -4.273 10.890 9.159 1.00 92.31 107 ILE A N 1
ATOM 829 C CA . ILE A 1 107 ? -3.971 10.754 7.721 1.00 92.31 107 ILE A CA 1
ATOM 830 C C . ILE A 1 107 ? -3.744 9.286 7.368 1.00 92.31 107 ILE A C 1
ATOM 832 O O . ILE A 1 107 ? -4.264 8.826 6.354 1.00 92.31 107 ILE A O 1
ATOM 836 N N . LEU A 1 108 ? -2.997 8.565 8.203 1.00 92.56 108 LEU A N 1
ATOM 837 C CA . LEU A 1 108 ? -2.682 7.154 7.997 1.00 92.56 108 LEU A CA 1
ATOM 838 C C . LEU A 1 108 ? -3.948 6.298 8.057 1.00 92.56 108 LEU A C 1
ATOM 840 O O . LEU A 1 108 ? -4.171 5.495 7.157 1.00 92.56 108 LEU A O 1
ATOM 844 N N . PHE A 1 109 ? -4.819 6.550 9.034 1.00 94.44 109 PHE A N 1
ATOM 845 C CA . PHE A 1 109 ? -6.125 5.906 9.149 1.00 94.44 109 PHE A CA 1
ATOM 846 C C . PHE A 1 109 ? -6.967 6.094 7.878 1.00 94.44 109 PHE A C 1
ATOM 848 O O . PHE A 1 109 ? -7.372 5.121 7.247 1.00 94.44 109 PHE A O 1
ATOM 855 N N . ARG A 1 110 ? -7.130 7.339 7.405 1.00 92.19 110 ARG A N 1
ATOM 856 C CA . ARG A 1 110 ? -7.850 7.608 6.146 1.00 92.19 110 ARG A CA 1
ATOM 857 C C . ARG A 1 110 ? -7.190 6.974 4.923 1.00 92.19 110 ARG A C 1
ATOM 859 O O . ARG A 1 110 ? -7.877 6.689 3.947 1.00 92.19 110 ARG A O 1
ATOM 866 N N . HIS A 1 111 ? -5.869 6.820 4.919 1.00 92.12 111 HIS A N 1
ATOM 867 C CA . HIS A 1 111 ? -5.163 6.174 3.815 1.00 92.12 111 HIS A CA 1
ATOM 868 C C . HIS A 1 111 ? -5.436 4.665 3.788 1.00 92.12 111 HIS A C 1
ATOM 870 O O . HIS A 1 111 ? -5.686 4.121 2.718 1.00 92.12 111 HIS A O 1
ATOM 876 N N . LEU A 1 112 ? -5.477 4.015 4.955 1.00 93.94 112 LEU A N 1
ATOM 877 C CA . LEU A 1 112 ? -5.861 2.608 5.072 1.00 93.94 112 LEU A CA 1
ATOM 878 C C . LEU A 1 112 ? -7.312 2.376 4.640 1.00 93.94 112 LEU A C 1
ATOM 880 O O . LEU A 1 112 ? -7.557 1.464 3.860 1.00 93.94 112 LEU A O 1
ATOM 884 N N . LEU A 1 113 ? -8.250 3.234 5.055 1.00 94.25 113 LEU A N 1
ATOM 885 C CA . LEU A 1 113 ? -9.647 3.133 4.614 1.00 94.25 113 LEU A CA 1
ATOM 886 C C . LEU A 1 113 ? -9.785 3.250 3.091 1.00 94.25 113 LEU A C 1
ATOM 888 O O . LEU A 1 113 ? -10.452 2.431 2.470 1.00 94.25 113 LEU A O 1
ATOM 892 N N . ARG A 1 114 ? -9.107 4.224 2.468 1.00 92.00 114 ARG A N 1
ATOM 893 C CA . ARG A 1 114 ? -9.104 4.356 1.001 1.00 92.00 114 ARG A CA 1
ATOM 894 C C . ARG A 1 114 ? -8.494 3.145 0.307 1.00 92.00 114 ARG A C 1
ATOM 896 O O . ARG A 1 114 ? -8.996 2.740 -0.732 1.00 92.00 114 ARG A O 1
ATOM 903 N N . LEU A 1 115 ? -7.428 2.577 0.872 1.00 92.62 115 LEU A N 1
ATOM 904 C CA . LEU A 1 115 ? -6.835 1.356 0.339 1.00 92.62 115 LEU A CA 1
ATOM 905 C C . LEU A 1 115 ? -7.822 0.189 0.408 1.00 92.62 115 LEU A C 1
ATOM 907 O O . LEU A 1 115 ? -7.923 -0.541 -0.564 1.00 92.62 115 LEU A O 1
ATOM 911 N N . ILE A 1 116 ? -8.560 0.024 1.509 1.00 94.56 116 ILE A N 1
ATOM 912 C CA . ILE A 1 116 ? -9.566 -1.040 1.632 1.00 94.56 116 ILE A CA 1
ATOM 913 C C . ILE A 1 116 ? -10.612 -0.932 0.515 1.00 94.56 116 ILE A C 1
ATOM 915 O O . ILE A 1 116 ? -10.885 -1.929 -0.144 1.00 94.56 116 ILE A O 1
ATOM 919 N N . LEU A 1 117 ? -11.136 0.271 0.261 1.00 92.94 117 LEU A N 1
ATOM 920 C CA . LEU A 1 117 ? -12.094 0.496 -0.829 1.00 92.94 117 LEU A CA 1
ATOM 921 C C . LEU A 1 117 ? -11.487 0.176 -2.203 1.00 92.94 117 LEU A C 1
ATOM 923 O O . LEU A 1 117 ? -12.109 -0.494 -3.017 1.00 92.94 117 LEU A O 1
ATOM 927 N N . LEU A 1 118 ? -10.239 0.589 -2.440 1.00 91.25 118 LEU A N 1
ATOM 928 C CA . LEU A 1 118 ? -9.538 0.279 -3.686 1.00 91.25 118 LEU A CA 1
ATOM 929 C C . LEU A 1 118 ? -9.318 -1.230 -3.876 1.00 91.25 118 LEU A C 1
ATOM 931 O O . LEU A 1 118 ? -9.400 -1.729 -4.995 1.00 91.25 118 LEU A O 1
ATOM 935 N N . LEU A 1 119 ? -9.008 -1.961 -2.802 1.00 92.25 119 LEU A N 1
ATOM 936 C CA . LEU A 1 119 ? -8.834 -3.413 -2.855 1.00 92.25 119 LEU A CA 1
ATOM 937 C C . LEU A 1 119 ? -10.153 -4.119 -3.190 1.00 92.25 119 LEU A C 1
ATOM 939 O O . LEU A 1 119 ? -10.130 -5.058 -3.980 1.00 92.25 119 LEU A O 1
ATOM 943 N N . ASP A 1 120 ? -11.272 -3.643 -2.639 1.00 90.94 120 ASP A N 1
ATOM 944 C CA . ASP A 1 120 ? -12.622 -4.151 -2.925 1.00 90.94 120 ASP A CA 1
ATOM 945 C C . ASP A 1 120 ? -12.973 -3.958 -4.411 1.00 90.94 120 ASP A C 1
ATOM 947 O O . ASP A 1 120 ? -13.353 -4.897 -5.108 1.00 90.94 120 ASP A O 1
ATOM 951 N N . GLU A 1 121 ? -12.713 -2.767 -4.958 1.00 89.94 121 GLU A N 1
ATOM 952 C CA . GLU A 1 121 ? -12.881 -2.502 -6.392 1.00 89.94 121 GLU A CA 1
ATOM 953 C C . GLU A 1 121 ? -11.974 -3.402 -7.253 1.00 89.94 121 GLU A C 1
ATOM 955 O O . GLU A 1 121 ? -12.410 -3.972 -8.260 1.00 89.94 121 GLU A O 1
ATOM 960 N N . MET A 1 122 ? -10.713 -3.574 -6.847 1.00 88.88 122 MET A N 1
ATOM 961 C CA . MET A 1 122 ? -9.724 -4.382 -7.565 1.00 88.88 122 MET A CA 1
ATOM 962 C C . MET A 1 122 ? -10.039 -5.885 -7.533 1.00 88.88 122 MET A C 1
ATOM 964 O O . MET A 1 122 ? -9.654 -6.602 -8.462 1.00 88.88 122 MET A O 1
ATOM 968 N N . ALA A 1 123 ? -10.772 -6.374 -6.529 1.00 88.81 123 ALA A N 1
ATOM 969 C CA . ALA A 1 123 ? -11.221 -7.768 -6.448 1.00 88.81 123 ALA A CA 1
ATOM 970 C C . ALA A 1 123 ? -12.094 -8.166 -7.641 1.00 88.81 123 ALA A C 1
ATOM 972 O O . ALA A 1 123 ? -12.026 -9.298 -8.114 1.00 88.81 123 ALA A O 1
ATOM 973 N N . SER A 1 124 ? -12.798 -7.204 -8.240 1.00 85.19 124 SER A N 1
ATOM 974 C CA . SER A 1 124 ? -13.600 -7.435 -9.444 1.00 85.19 124 SER A CA 1
ATOM 975 C C . SER A 1 124 ? -12.788 -7.603 -10.742 1.00 85.19 124 SER A C 1
ATOM 977 O O . SER A 1 124 ? -13.360 -7.929 -11.789 1.00 85.19 124 SER A O 1
ATOM 979 N N . ILE A 1 125 ? -11.466 -7.383 -10.707 1.00 88.00 125 ILE A N 1
ATOM 980 C CA . ILE A 1 125 ? -10.578 -7.383 -11.879 1.00 88.00 125 ILE A CA 1
ATOM 981 C C . ILE A 1 125 ? -9.431 -8.389 -11.670 1.00 88.00 125 ILE A C 1
ATOM 983 O O . ILE A 1 125 ? -8.312 -7.993 -11.333 1.00 88.00 125 ILE A O 1
ATOM 987 N N . PRO A 1 126 ? -9.669 -9.698 -11.882 1.00 87.50 126 PRO A N 1
ATOM 988 C CA . PRO A 1 126 ? -8.616 -10.694 -11.751 1.00 87.50 126 PRO A CA 1
ATOM 989 C C . PRO A 1 126 ? -7.573 -10.567 -12.875 1.00 87.50 126 PRO A C 1
ATOM 991 O O . PRO A 1 126 ? -7.927 -10.265 -14.023 1.00 87.50 126 PRO A O 1
ATOM 994 N N . PRO A 1 127 ? -6.285 -10.830 -12.584 1.00 85.06 127 PRO A N 1
ATOM 995 C CA . PRO A 1 127 ? -5.259 -10.938 -13.614 1.00 85.06 127 PRO A CA 1
ATOM 996 C C . PRO A 1 127 ? -5.508 -12.163 -14.507 1.00 85.06 127 PRO A C 1
ATOM 998 O O . PRO A 1 127 ? -6.127 -13.138 -14.084 1.00 85.06 127 PRO A O 1
ATOM 1001 N N . LEU A 1 128 ? -4.984 -12.135 -15.739 1.00 83.56 128 LEU A N 1
ATOM 1002 C CA . LEU A 1 128 ? -5.182 -13.204 -16.734 1.00 83.56 128 LEU A CA 1
ATOM 1003 C C . LEU A 1 128 ? -4.699 -14.579 -16.247 1.00 83.56 128 LEU A C 1
ATOM 1005 O O . LEU A 1 128 ? -5.187 -15.606 -16.712 1.00 83.56 128 LEU A O 1
ATOM 1009 N N . GLU A 1 129 ? -3.730 -14.600 -15.331 1.00 84.31 129 GLU A N 1
ATOM 1010 C CA . GLU A 1 129 ? -3.137 -15.819 -14.786 1.00 84.31 129 GLU A CA 1
ATOM 1011 C C . GLU A 1 129 ? -3.841 -16.345 -13.516 1.00 84.31 129 GLU A C 1
ATOM 1013 O O . GLU A 1 129 ? -3.357 -17.306 -12.919 1.00 84.31 129 GLU A O 1
ATOM 1018 N N . SER A 1 130 ? -4.957 -15.739 -13.085 1.00 86.94 130 SER A N 1
ATOM 1019 C CA . SER A 1 130 ? -5.731 -16.148 -11.901 1.00 86.94 130 SER A CA 1
ATOM 1020 C C . SER A 1 130 ? -7.196 -16.417 -12.239 1.00 86.94 130 SER A C 1
ATOM 1022 O O . SER A 1 130 ? -7.742 -15.893 -13.209 1.00 86.94 130 SER A O 1
ATOM 1024 N N . THR A 1 131 ? -7.862 -17.216 -11.404 1.00 89.38 131 THR A N 1
ATOM 1025 C CA . THR A 1 131 ? -9.326 -17.283 -11.408 1.00 89.38 131 THR A CA 1
ATOM 1026 C C . THR A 1 131 ? -9.908 -16.101 -10.631 1.00 89.38 131 THR A C 1
ATOM 1028 O O . THR A 1 131 ? -9.213 -15.486 -9.819 1.00 89.38 131 THR A O 1
ATOM 1031 N N . GLN A 1 132 ? -11.181 -15.782 -10.887 1.00 87.69 132 GLN A N 1
ATOM 1032 C CA . GLN A 1 132 ? -11.903 -14.753 -10.136 1.00 87.69 132 GLN A CA 1
ATOM 1033 C C . GLN A 1 132 ? -11.974 -15.106 -8.645 1.00 87.69 132 GLN A C 1
ATOM 1035 O O . GLN A 1 132 ? -11.591 -14.287 -7.822 1.00 87.69 132 GLN A O 1
ATOM 1040 N N . ALA A 1 133 ? -12.355 -16.345 -8.316 1.00 89.06 133 ALA A N 1
ATOM 1041 C CA . ALA A 1 133 ? -12.471 -16.798 -6.931 1.00 89.06 133 ALA A CA 1
ATOM 1042 C C . ALA A 1 133 ? -11.134 -16.716 -6.172 1.00 89.06 133 ALA A C 1
ATOM 1044 O O . ALA A 1 133 ? -11.069 -16.110 -5.111 1.00 89.06 133 ALA A O 1
ATOM 1045 N N . ASP A 1 134 ? -10.041 -17.237 -6.750 1.00 91.12 134 ASP A N 1
ATOM 1046 C CA . ASP A 1 134 ? -8.724 -17.197 -6.093 1.00 91.12 134 ASP A CA 1
ATOM 1047 C C . ASP A 1 134 ? -8.201 -15.764 -5.894 1.00 91.12 134 ASP A C 1
ATOM 1049 O O . ASP A 1 134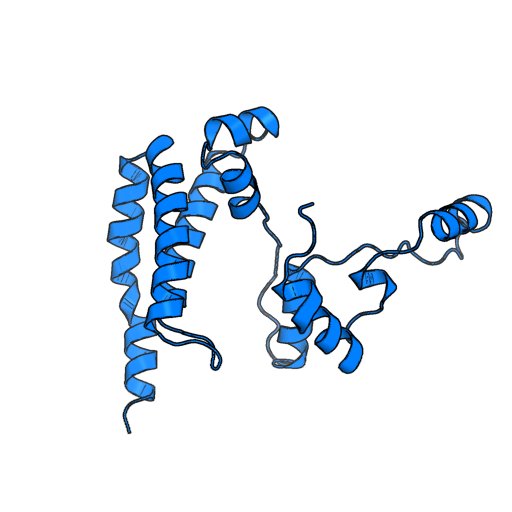 ? -7.351 -15.522 -5.034 1.00 91.12 134 ASP A O 1
ATOM 1053 N N . TRP A 1 135 ? -8.640 -14.826 -6.737 1.00 91.81 135 TRP A N 1
ATOM 1054 C CA . TRP A 1 135 ? -8.259 -13.421 -6.651 1.00 91.81 135 TRP A CA 1
ATOM 1055 C C . TRP A 1 135 ? -9.069 -12.684 -5.585 1.00 91.81 135 TRP A C 1
ATOM 1057 O O . TRP A 1 135 ? -8.475 -12.025 -4.731 1.00 91.81 135 TRP A O 1
ATOM 1067 N N . GLU A 1 136 ? -10.391 -12.850 -5.609 1.00 91.25 136 GLU A N 1
ATOM 1068 C CA . GLU A 1 136 ? -11.321 -12.294 -4.623 1.00 91.25 136 GLU A CA 1
ATOM 1069 C C . GLU A 1 136 ? -10.950 -12.765 -3.213 1.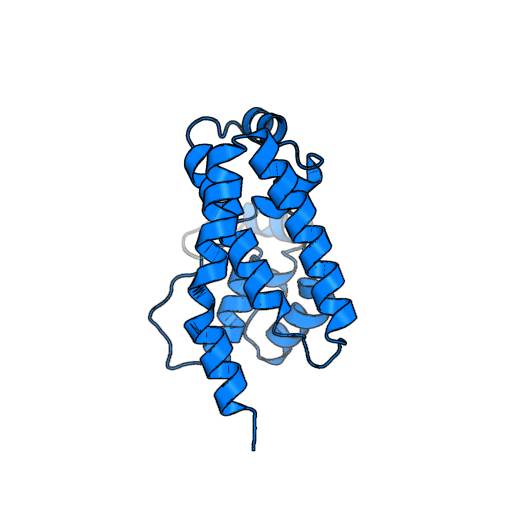00 91.25 136 GLU A C 1
ATOM 1071 O O . GLU A 1 136 ? -10.670 -11.926 -2.362 1.00 91.25 136 GLU A O 1
ATOM 1076 N N . ASP A 1 137 ? -10.773 -14.075 -2.997 1.00 92.38 137 ASP A N 1
ATOM 1077 C CA . ASP A 1 137 ? -10.439 -14.642 -1.680 1.00 92.38 137 ASP A CA 1
ATOM 1078 C C . ASP A 1 137 ? -9.172 -14.014 -1.067 1.00 92.38 137 ASP A C 1
ATOM 1080 O O . ASP A 1 137 ? -9.103 -13.733 0.133 1.00 92.38 137 ASP A O 1
ATOM 1084 N N . ARG A 1 138 ? -8.144 -13.768 -1.891 1.00 91.00 138 ARG A N 1
ATOM 1085 C CA . ARG A 1 138 ? -6.880 -13.165 -1.433 1.00 91.00 138 ARG A CA 1
ATOM 1086 C C . ARG A 1 138 ? -7.044 -11.704 -1.044 1.00 91.00 138 ARG A C 1
ATOM 1088 O O . ARG A 1 138 ? -6.413 -11.259 -0.081 1.00 91.00 138 ARG A O 1
ATOM 1095 N N . LEU A 1 139 ? -7.814 -10.943 -1.819 1.00 93.12 139 LEU A N 1
ATOM 1096 C CA . LEU A 1 139 ? -8.050 -9.536 -1.516 1.00 93.12 139 LEU A CA 1
ATOM 1097 C C . LEU A 1 139 ? -9.002 -9.385 -0.333 1.00 93.12 139 LEU A C 1
ATOM 1099 O O . LEU A 1 139 ? -8.733 -8.547 0.522 1.00 93.12 139 LEU A O 1
ATOM 1103 N N . ASP A 1 140 ? -10.005 -10.249 -0.207 1.00 93.31 140 ASP A N 1
ATOM 1104 C CA . ASP A 1 140 ? -10.929 -10.288 0.927 1.00 93.31 140 ASP A CA 1
ATOM 1105 C C . ASP A 1 140 ? -10.208 -10.586 2.244 1.00 93.31 140 ASP A C 1
ATOM 1107 O O . ASP A 1 140 ? -10.471 -9.934 3.258 1.00 93.31 140 ASP A O 1
ATOM 1111 N N . GLU A 1 141 ? -9.235 -11.506 2.247 1.00 95.00 141 GLU A N 1
ATOM 1112 C CA . GLU A 1 141 ? -8.399 -11.751 3.428 1.00 95.00 141 GLU A CA 1
ATOM 1113 C C . GLU A 1 141 ? -7.631 -10.482 3.839 1.00 95.00 141 GLU A C 1
ATOM 1115 O O . GLU A 1 141 ? -7.572 -10.118 5.021 1.00 95.00 141 GLU A O 1
ATOM 1120 N N . LEU A 1 142 ? -7.042 -9.782 2.866 1.00 94.50 142 LEU A N 1
ATOM 1121 C CA . LEU A 1 142 ? -6.290 -8.554 3.112 1.00 94.50 142 LEU A CA 1
ATOM 1122 C C . LEU A 1 142 ? -7.201 -7.419 3.599 1.00 94.50 142 LEU A C 1
ATOM 1124 O O . LEU A 1 142 ? -6.860 -6.741 4.573 1.00 94.50 142 LEU A O 1
ATOM 1128 N N . ILE A 1 143 ? -8.354 -7.241 2.953 1.00 95.12 143 ILE A N 1
ATOM 1129 C CA . ILE A 1 143 ? -9.402 -6.291 3.330 1.00 95.12 143 ILE A CA 1
ATOM 1130 C C . ILE A 1 143 ? -9.827 -6.552 4.768 1.00 95.12 143 ILE A C 1
ATOM 1132 O O . ILE A 1 143 ? -9.739 -5.640 5.583 1.00 95.12 143 ILE A O 1
ATOM 1136 N N . GLY A 1 144 ? -10.180 -7.791 5.120 1.00 95.62 144 GLY A N 1
ATOM 1137 C CA . GLY A 1 144 ? -10.604 -8.156 6.471 1.00 95.62 144 GLY A CA 1
ATOM 1138 C C . GLY A 1 144 ? -9.570 -7.777 7.530 1.00 95.62 144 GLY A C 1
ATOM 1139 O O . GLY A 1 144 ? -9.891 -7.094 8.503 1.00 95.62 144 GLY A O 1
ATOM 1140 N N . ARG A 1 145 ? -8.294 -8.115 7.302 1.00 96.38 145 ARG A N 1
ATOM 1141 C CA . ARG A 1 145 ? -7.196 -7.774 8.226 1.00 96.38 145 ARG A CA 1
ATOM 1142 C C . ARG A 1 145 ? -7.013 -6.265 8.398 1.00 96.38 145 ARG A C 1
ATOM 1144 O O . ARG A 1 145 ? -6.739 -5.801 9.506 1.00 96.38 145 ARG A O 1
ATOM 1151 N N . LEU A 1 146 ? -7.131 -5.495 7.318 1.00 96.06 146 LEU A N 1
ATOM 1152 C CA . LEU A 1 146 ? -7.014 -4.036 7.357 1.00 96.06 146 LEU A CA 1
ATOM 1153 C C . LEU A 1 146 ? -8.254 -3.381 7.981 1.00 96.06 146 LEU A C 1
ATOM 1155 O O . LEU A 1 146 ? -8.112 -2.428 8.748 1.00 96.06 146 LEU A O 1
ATOM 1159 N N . SER A 1 147 ? -9.450 -3.905 7.718 1.00 96.06 147 SER A N 1
ATOM 1160 C CA . SER A 1 147 ? -10.697 -3.470 8.347 1.00 96.06 147 SER A CA 1
ATOM 1161 C C . SER A 1 147 ? -10.660 -3.704 9.852 1.00 96.06 147 SER A C 1
ATOM 1163 O O . SER A 1 147 ? -10.958 -2.787 10.609 1.00 96.06 147 SER A O 1
ATOM 1165 N N . ASP A 1 148 ? -10.215 -4.874 10.308 1.00 96.44 148 ASP A N 1
ATOM 1166 C CA . ASP A 1 148 ? -10.071 -5.178 11.736 1.00 96.44 148 ASP A CA 1
ATOM 1167 C C . ASP A 1 148 ? -9.021 -4.293 12.412 1.00 96.44 148 ASP A C 1
ATOM 1169 O O . ASP A 1 148 ? -9.170 -3.909 13.575 1.00 96.44 148 ASP A O 1
ATOM 1173 N N . CYS A 1 149 ? -7.964 -3.930 11.684 1.00 95.75 149 CYS A N 1
ATOM 1174 C CA . CYS A 1 149 ? -6.990 -2.947 12.137 1.00 95.75 149 CYS A CA 1
ATOM 1175 C C . CYS A 1 149 ? -7.631 -1.561 12.325 1.00 95.75 149 CYS A C 1
ATOM 1177 O O . CYS A 1 149 ? -7.444 -0.939 13.370 1.00 95.75 149 CYS A O 1
ATOM 1179 N N . CYS A 1 150 ? -8.419 -1.095 11.353 1.00 96.06 150 CYS A N 1
ATOM 1180 C CA . CYS A 1 150 ? -9.093 0.205 11.410 1.00 96.06 150 CYS A CA 1
ATOM 1181 C C . CYS A 1 150 ? -10.188 0.241 12.489 1.00 96.06 150 CYS A C 1
ATOM 1183 O O . CYS A 1 150 ? -10.251 1.199 13.257 1.00 96.06 150 CYS A O 1
ATOM 1185 N N . ARG A 1 151 ? -10.971 -0.835 12.647 1.00 96.00 151 ARG A N 1
ATOM 1186 C CA . ARG A 1 151 ? -11.987 -0.955 13.708 1.00 96.00 151 ARG A CA 1
ATOM 1187 C C . ARG A 1 151 ? -11.398 -0.892 15.112 1.00 96.00 151 ARG A C 1
ATOM 1189 O O . ARG A 1 151 ? -12.051 -0.395 16.018 1.00 96.00 151 ARG A O 1
ATOM 1196 N N . GLN A 1 152 ? -10.166 -1.362 15.320 1.00 94.88 152 GLN A N 1
ATOM 1197 C CA . GLN A 1 152 ? -9.486 -1.200 16.613 1.00 94.88 152 GLN A CA 1
ATOM 1198 C C . GLN A 1 152 ? -9.155 0.264 16.944 1.00 94.88 152 GLN A C 1
ATOM 1200 O O . GLN A 1 152 ? -8.942 0.577 18.115 1.00 94.88 152 GLN A O 1
ATOM 1205 N N . VAL A 1 153 ? -9.063 1.134 15.934 1.00 93.88 153 VAL A N 1
ATOM 1206 C CA . VAL A 1 153 ? -8.800 2.571 16.094 1.00 93.88 153 VAL A CA 1
ATOM 1207 C C . VAL A 1 153 ? -10.113 3.321 16.286 1.00 93.88 153 VAL A C 1
ATOM 1209 O O . VAL A 1 153 ? -10.284 4.004 17.292 1.00 93.88 153 VAL A O 1
ATOM 1212 N N . ASP A 1 154 ? -11.034 3.164 15.337 1.00 94.62 154 ASP A N 1
ATOM 1213 C CA . ASP A 1 154 ? -12.348 3.801 15.350 1.00 94.62 154 ASP A CA 1
ATOM 1214 C C . ASP A 1 154 ? -13.370 2.928 14.592 1.00 94.62 154 ASP A C 1
ATOM 1216 O O . ASP A 1 154 ? -13.388 2.942 13.355 1.00 94.62 154 ASP A O 1
ATOM 1220 N N . PRO A 1 155 ? -14.201 2.141 15.303 1.00 95.06 155 PRO A N 1
ATOM 1221 C CA . PRO A 1 155 ? -15.215 1.293 14.684 1.00 95.06 155 PRO A CA 1
ATOM 1222 C C . PRO A 1 155 ? -16.262 2.084 13.895 1.00 95.06 155 PRO A C 1
ATOM 1224 O O . PRO A 1 155 ? -16.593 1.691 12.781 1.00 95.06 155 PRO A O 1
ATOM 1227 N N . GLU A 1 156 ? -16.750 3.198 14.449 1.00 94.50 156 GLU A N 1
ATOM 1228 C CA . GLU A 1 156 ? -17.877 3.957 13.894 1.00 94.50 156 GLU A CA 1
ATOM 1229 C C . GLU A 1 156 ? -17.499 4.562 12.540 1.00 94.50 156 GLU A C 1
ATOM 1231 O O . GLU A 1 156 ? -18.138 4.267 11.531 1.00 94.50 156 GLU A O 1
ATOM 1236 N N . SER A 1 157 ? -16.382 5.296 12.488 1.00 91.56 157 SER A N 1
ATOM 1237 C CA . SER A 1 157 ? -15.888 5.876 11.232 1.00 91.56 157 SER A CA 1
ATOM 1238 C C . SER A 1 157 ? -15.494 4.812 10.202 1.00 91.56 157 SER A C 1
ATOM 1240 O O . SER A 1 157 ? -15.610 5.038 8.993 1.00 91.56 157 SER A O 1
ATOM 1242 N N . THR A 1 158 ? -14.982 3.661 10.661 1.00 93.38 158 THR A N 1
ATOM 1243 C CA . THR A 1 158 ? -14.595 2.558 9.769 1.00 93.38 158 THR A CA 1
ATOM 1244 C C . THR A 1 158 ? -15.824 1.971 9.093 1.00 93.38 158 THR A C 1
ATOM 1246 O O . THR A 1 158 ? -15.861 1.908 7.865 1.00 93.38 158 THR A O 1
ATOM 1249 N N . ASP A 1 159 ? -16.829 1.570 9.868 1.00 94.12 159 ASP A N 1
ATOM 1250 C CA . ASP A 1 159 ? -18.022 0.927 9.325 1.00 94.12 159 ASP A CA 1
ATOM 1251 C C . ASP A 1 159 ? -18.831 1.905 8.453 1.00 94.12 159 ASP A C 1
ATOM 1253 O O . ASP A 1 159 ? -19.202 1.539 7.340 1.00 94.12 159 ASP A O 1
ATOM 1257 N N . GLU A 1 160 ? -18.968 3.179 8.851 1.00 92.50 160 GLU A N 1
ATOM 1258 C CA . GLU A 1 160 ? -19.611 4.218 8.025 1.00 92.50 160 GLU A CA 1
ATOM 1259 C C . GLU A 1 160 ? -18.930 4.371 6.652 1.00 92.50 160 GLU A C 1
ATOM 1261 O O . GLU A 1 160 ? -19.597 4.450 5.613 1.00 92.50 160 GLU A O 1
ATOM 1266 N N . THR A 1 161 ? -17.593 4.391 6.620 1.00 91.50 161 THR A N 1
ATOM 1267 C CA . THR A 1 161 ? -16.830 4.537 5.370 1.00 91.50 161 THR A CA 1
ATOM 1268 C C . THR A 1 161 ? -16.986 3.313 4.470 1.00 91.50 161 THR A C 1
ATOM 1270 O O . THR A 1 161 ? -17.140 3.463 3.258 1.00 91.50 161 THR A O 1
ATOM 1273 N N . LEU A 1 162 ? -16.946 2.106 5.040 1.00 90.00 162 LEU A N 1
ATOM 1274 C CA . LEU A 1 162 ? -17.074 0.861 4.278 1.00 90.00 162 LEU A CA 1
ATOM 1275 C C . LEU A 1 162 ? -18.494 0.665 3.736 1.00 90.00 162 LEU A C 1
ATOM 1277 O O . LEU A 1 162 ? -18.660 0.175 2.621 1.00 90.00 162 LEU A O 1
ATOM 1281 N N . GLU A 1 163 ? -19.516 1.085 4.479 1.00 89.69 163 GLU A N 1
ATOM 1282 C CA . GLU A 1 163 ? -20.902 1.087 4.004 1.00 89.69 163 GLU A CA 1
ATOM 1283 C C . GLU A 1 163 ? -21.118 2.118 2.891 1.00 89.69 163 GLU A C 1
ATOM 1285 O O . GLU A 1 163 ? -21.726 1.804 1.867 1.00 89.69 163 GLU A O 1
ATOM 1290 N N . SER A 1 164 ? -20.569 3.325 3.048 1.00 81.94 164 SER A N 1
ATOM 1291 C CA . SER A 1 164 ? -20.702 4.407 2.063 1.00 81.94 164 SER A CA 1
ATOM 1292 C C . SER A 1 164 ? -19.928 4.133 0.769 1.00 81.94 164 SER A C 1
ATOM 1294 O O . SER A 1 164 ? -20.404 4.455 -0.319 1.00 81.94 164 SER A O 1
ATOM 1296 N N . GLY A 1 165 ? -18.738 3.530 0.868 1.00 69.88 165 GLY A N 1
ATOM 1297 C CA . GLY A 1 165 ? -17.870 3.237 -0.277 1.00 69.88 165 GLY A CA 1
ATOM 1298 C C . GLY A 1 165 ? -18.462 2.213 -1.247 1.00 69.88 165 GLY A C 1
ATOM 1299 O O . GLY A 1 165 ? -18.304 2.355 -2.456 1.00 69.88 165 GLY A O 1
ATOM 1300 N N . ARG A 1 166 ? -19.258 1.262 -0.743 1.00 62.56 166 ARG A N 1
ATOM 1301 C CA . ARG A 1 166 ? -19.988 0.276 -1.563 1.00 62.56 166 ARG A CA 1
ATOM 1302 C C . ARG A 1 166 ? -21.042 0.895 -2.492 1.00 62.56 166 ARG A C 1
ATOM 1304 O O . ARG A 1 166 ? -21.540 0.220 -3.384 1.00 62.56 166 ARG A O 1
ATOM 1311 N N . GLY A 1 167 ? -21.387 2.173 -2.307 1.00 49.03 167 GLY A N 1
ATOM 1312 C CA . GLY A 1 167 ? -22.289 2.919 -3.189 1.00 49.03 167 GLY A CA 1
ATOM 1313 C C . GLY A 1 167 ? -21.637 3.494 -4.456 1.00 49.03 167 GLY A C 1
ATOM 1314 O O . GLY A 1 167 ? -22.359 3.983 -5.320 1.00 49.03 167 GLY A O 1
ATOM 1315 N N . GLY A 1 168 ? -20.303 3.443 -4.593 1.00 48.47 168 GLY A N 1
ATOM 1316 C CA . GLY A 1 168 ? -19.541 3.981 -5.737 1.00 48.47 168 GLY A CA 1
ATOM 1317 C C . GLY A 1 168 ? -19.543 3.115 -7.007 1.00 48.47 168 GLY A C 1
ATOM 1318 O O . GLY A 1 168 ? -18.813 3.406 -7.954 1.00 48.47 168 GLY A O 1
ATOM 1319 N N . ASP A 1 169 ? -20.378 2.074 -7.037 1.00 50.69 169 ASP A N 1
ATOM 1320 C CA . ASP A 1 169 ? -20.451 0.991 -8.031 1.00 50.69 169 ASP A CA 1
ATOM 1321 C C . ASP A 1 169 ? -20.881 1.446 -9.455 1.00 50.69 169 ASP A C 1
ATOM 1323 O O . ASP A 1 169 ? -21.156 0.631 -10.330 1.00 50.69 169 ASP A O 1
ATOM 1327 N N . GLU A 1 170 ? -20.960 2.750 -9.752 1.00 48.59 170 GLU A N 1
ATOM 1328 C CA . GLU A 1 170 ? -21.329 3.247 -11.090 1.00 48.59 170 GLU A CA 1
ATOM 1329 C C . GLU A 1 170 ? -20.231 3.002 -12.144 1.00 48.59 170 GLU A C 1
ATOM 1331 O O . GLU A 1 170 ? -20.538 2.751 -13.312 1.00 48.59 170 GLU A O 1
ATOM 1336 N N . LEU A 1 171 ? -18.944 3.034 -11.780 1.00 47.84 171 LEU A N 1
ATOM 1337 C CA . LEU A 1 171 ? -17.839 2.830 -12.736 1.00 47.84 171 LEU A CA 1
ATOM 1338 C C . LEU A 1 171 ? -17.644 1.347 -13.100 1.00 47.84 171 LEU A C 1
ATOM 1340 O O . LEU A 1 171 ? -17.419 1.005 -14.264 1.00 47.84 171 LEU A O 1
ATOM 1344 N N . THR A 1 172 ? -17.801 0.459 -12.126 1.00 48.97 172 THR A N 1
ATOM 1345 C CA . THR A 1 172 ? -17.778 -1.010 -12.252 1.00 48.97 172 THR A CA 1
ATOM 1346 C C . THR A 1 172 ? -18.985 -1.539 -13.028 1.00 48.97 172 THR A C 1
ATOM 1348 O O . THR A 1 172 ? -18.826 -2.406 -13.895 1.00 48.97 172 THR A O 1
ATOM 1351 N N . LEU A 1 173 ? -20.181 -0.971 -12.821 1.00 47.12 173 LEU A N 1
ATOM 1352 C CA . LEU A 1 173 ? -21.364 -1.254 -13.646 1.00 47.12 173 LEU A CA 1
ATOM 1353 C C . LEU A 1 173 ? -21.141 -0.877 -15.121 1.00 47.12 173 LEU A C 1
ATOM 1355 O O . LEU A 1 173 ? -21.515 -1.635 -16.021 1.00 47.12 173 LEU A O 1
ATOM 1359 N N . ASN A 1 174 ? -20.465 0.245 -15.385 1.00 42.94 174 ASN A N 1
ATOM 1360 C CA . ASN A 1 174 ? -20.133 0.674 -16.745 1.00 42.94 174 ASN A CA 1
ATOM 1361 C C . ASN A 1 174 ? -19.073 -0.222 -17.415 1.00 42.94 174 ASN A C 1
ATOM 1363 O O . ASN A 1 174 ? -19.196 -0.538 -18.599 1.00 42.94 174 ASN A O 1
ATOM 1367 N N . LEU A 1 175 ? -18.077 -0.714 -16.673 1.00 49.31 175 LEU A N 1
ATOM 1368 C CA . LEU A 1 175 ? -17.087 -1.676 -17.182 1.00 49.31 175 LEU A CA 1
ATOM 1369 C C . LEU A 1 175 ? -17.694 -3.051 -17.506 1.00 49.31 175 LEU A C 1
ATOM 1371 O O . LEU A 1 175 ? -17.293 -3.681 -18.488 1.00 49.31 175 LEU A O 1
ATOM 1375 N N . ARG A 1 176 ? -18.680 -3.511 -16.723 1.00 46.72 176 ARG A N 1
ATOM 1376 C CA . ARG A 1 176 ? -19.441 -4.742 -17.011 1.00 46.72 176 ARG A CA 1
ATOM 1377 C C . ARG A 1 176 ? -20.341 -4.581 -18.240 1.00 46.72 176 ARG A C 1
ATOM 1379 O O . ARG A 1 176 ? -20.387 -5.484 -19.070 1.00 46.72 176 ARG A O 1
ATOM 1386 N N . SER A 1 177 ? -20.978 -3.420 -18.406 1.00 45.78 177 SER A N 1
ATOM 1387 C CA . SER A 1 177 ? -21.799 -3.075 -19.580 1.00 45.78 177 SER A CA 1
ATOM 1388 C C . SER A 1 177 ? -21.015 -3.164 -20.899 1.00 45.78 177 SER A C 1
ATOM 1390 O O . SER A 1 177 ? -21.480 -3.783 -21.852 1.00 45.78 177 SER A O 1
ATOM 1392 N N . VAL A 1 178 ? -19.774 -2.663 -20.932 1.00 50.06 178 VAL A N 1
ATOM 1393 C CA . VAL A 1 178 ? -18.903 -2.687 -22.127 1.00 50.06 178 VAL A CA 1
ATOM 1394 C C . VAL A 1 178 ? -18.424 -4.101 -22.514 1.00 50.06 178 VAL A C 1
ATOM 1396 O O . VAL A 1 178 ? -17.979 -4.311 -23.640 1.00 50.06 178 VAL A O 1
ATOM 1399 N N . ARG A 1 179 ? -18.507 -5.089 -21.612 1.00 45.19 179 ARG A N 1
ATOM 1400 C CA . ARG A 1 179 ? -17.993 -6.460 -21.824 1.00 45.19 179 ARG A CA 1
ATOM 1401 C C . ARG A 1 179 ? -19.060 -7.501 -22.186 1.00 45.19 179 ARG A C 1
ATOM 1403 O O . ARG A 1 179 ? -18.714 -8.669 -22.357 1.00 45.19 179 ARG A O 1
ATOM 1410 N N . THR A 1 180 ? -20.323 -7.107 -22.325 1.00 36.69 180 THR A N 1
ATOM 1411 C CA . THR A 1 180 ? -21.396 -7.997 -22.811 1.00 36.69 180 THR A CA 1
ATOM 1412 C C . THR A 1 180 ? -21.605 -7.722 -24.309 1.00 36.69 180 THR A C 1
ATOM 1414 O O . THR A 1 180 ? -21.670 -6.546 -24.659 1.00 36.69 180 THR A O 1
ATOM 1417 N N . PRO A 1 181 ? -21.623 -8.747 -25.188 1.00 46.25 181 PRO A N 1
ATOM 1418 C CA . PRO A 1 181 ? -21.574 -8.569 -26.646 1.00 46.25 181 PRO A CA 1
ATOM 1419 C C . PRO A 1 181 ? -22.759 -7.797 -27.232 1.00 46.25 181 PRO A C 1
ATOM 1421 O O . PRO A 1 181 ? -23.880 -7.912 -26.683 1.00 46.25 181 PRO A O 1
#

Radius of gyration: 20.38 Å; chains: 1; bounding box: 60×36×45 Å

pLDDT: mean 81.86, std 15.88, range [36.69, 96.44]

Foldseek 3Di:
DDPDDPCLPVPLVVVCVVVVLDDPCQAPNDDVVVVVVLVPPAPDPRRDDHRHHDDPQVSVVSVCCVVPVPDDPDDTDDDCLLVQCVVVVLALVVSCVVVVPPVCSVVSLVVLLVVLLVLCVCLCPDDPPDDSVVSNVVSVVSSVSSLVSSCVVPVVVSVVSVVVSVVVCPVVVVVVVVPDD